Protein AF-A0A653K6C2-F1 (afdb_monomer_lite)

pLDDT: mean 82.71, std 14.86, range [44.09, 97.0]

InterPro domains:
  IPR004160 Translation elongation factor EFTu/EF1A, C-terminal [PF03143] (52-146)
  IPR009001 Translation elongation factor EF1A/initiation factor IF2gamma, C-terminal [SSF50465] (52-146)
  IPR027417 P-loop containing nucleoside triphosphate hydrolase [G3DSA:3.40.50.300] (2-61)
  IPR027417 P-loop containing nucleoside triphosphate hydrolase [SSF52540] (3-48)
  IPR050055 Elongation factor Tu GTPase [PTHR43721] (49-147)

Structure (mmCIF, N/CA/C/O backbone):
data_AF-A0A653K6C2-F1
#
_entry.id   AF-A0A653K6C2-F1
#
loop_
_atom_site.group_PDB
_atom_site.id
_atom_site.type_symbol
_atom_site.label_atom_id
_atom_site.label_alt_id
_atom_site.label_comp_id
_atom_site.label_asym_id
_atom_site.label_entity_id
_atom_site.label_seq_id
_atom_site.pdbx_PDB_ins_code
_atom_site.Cartn_x
_atom_site.Cartn_y
_atom_site.Cartn_z
_atom_site.occupancy
_atom_site.B_iso_or_equiv
_atom_site.auth_seq_id
_atom_site.auth_comp_id
_atom_site.auth_asym_id
_atom_site.auth_atom_id
_atom_site.pdbx_PDB_model_num
ATOM 1 N N . MET A 1 1 ? -6.230 45.419 -20.175 1.00 49.50 1 MET A N 1
ATOM 2 C CA . MET A 1 1 ? -6.221 44.121 -20.886 1.00 49.50 1 MET A CA 1
ATOM 3 C C . MET A 1 1 ? -6.385 43.020 -19.849 1.00 49.50 1 MET A C 1
ATOM 5 O O . MET A 1 1 ? -5.553 42.934 -18.954 1.00 49.50 1 MET A O 1
ATOM 9 N N . ALA A 1 2 ? -7.486 42.267 -19.881 1.00 62.97 2 ALA A N 1
ATOM 10 C CA . ALA A 1 2 ? -7.736 41.201 -18.910 1.00 62.97 2 ALA A CA 1
ATOM 11 C C . ALA A 1 2 ? -6.753 40.038 -19.141 1.00 62.97 2 ALA A C 1
ATOM 13 O O . ALA A 1 2 ? -6.547 39.631 -20.283 1.00 62.97 2 ALA A O 1
ATOM 14 N N . LYS A 1 3 ? -6.119 39.528 -18.075 1.00 60.25 3 LYS A N 1
ATOM 15 C CA . LYS A 1 3 ? -5.238 38.352 -18.161 1.00 60.25 3 LYS A CA 1
ATOM 16 C C . LYS A 1 3 ? -6.042 37.157 -18.679 1.00 60.25 3 LYS A C 1
ATOM 18 O O . LYS A 1 3 ? -7.136 36.897 -18.183 1.00 60.25 3 LYS A O 1
ATOM 23 N N . ALA A 1 4 ? -5.488 36.441 -19.656 1.00 70.50 4 ALA A N 1
ATOM 24 C CA . ALA A 1 4 ? -6.095 35.232 -20.196 1.00 70.50 4 ALA A CA 1
ATOM 25 C C . ALA A 1 4 ? -6.342 34.209 -19.074 1.00 70.50 4 ALA A C 1
ATOM 27 O O . ALA A 1 4 ? -5.473 33.965 -18.232 1.00 70.50 4 ALA A O 1
ATOM 28 N N . LYS A 1 5 ? -7.550 33.641 -19.053 1.00 70.00 5 LYS A N 1
ATOM 29 C CA . LYS A 1 5 ? -7.968 32.634 -18.077 1.00 70.00 5 LYS A CA 1
ATOM 30 C C . LYS A 1 5 ? -7.168 31.357 -18.338 1.00 70.00 5 LYS A C 1
ATOM 32 O O . LYS A 1 5 ? -7.187 30.827 -19.442 1.00 70.00 5 LYS A O 1
ATOM 37 N N . PHE A 1 6 ? -6.422 30.899 -17.339 1.00 75.69 6 PHE A N 1
ATOM 38 C CA . PHE A 1 6 ? -5.613 29.690 -17.452 1.00 75.69 6 PHE A CA 1
ATOM 39 C C . PHE A 1 6 ? -6.518 28.451 -17.469 1.00 75.69 6 PHE A C 1
ATOM 41 O O . PHE A 1 6 ? -7.211 28.178 -16.489 1.00 75.69 6 PHE A O 1
ATOM 48 N N . GLU A 1 7 ? -6.507 27.709 -18.575 1.00 70.50 7 GLU A N 1
ATOM 49 C CA . GLU A 1 7 ? -7.297 26.487 -18.751 1.00 70.50 7 GLU A CA 1
ATOM 50 C C . GLU A 1 7 ? -6.432 25.236 -18.531 1.00 70.50 7 GLU A C 1
ATOM 52 O O . GLU A 1 7 ? -5.436 25.008 -19.223 1.00 70.50 7 GLU A O 1
ATOM 57 N N . ARG A 1 8 ? -6.800 24.400 -17.550 1.00 65.44 8 ARG A N 1
ATOM 58 C CA . ARG A 1 8 ? -6.093 23.149 -17.209 1.00 65.44 8 ARG A CA 1
ATOM 59 C C . ARG A 1 8 ? -6.689 21.957 -17.962 1.00 65.44 8 ARG A C 1
ATOM 61 O O . ARG A 1 8 ? -7.186 21.024 -17.346 1.00 65.44 8 ARG A O 1
ATOM 68 N N . ASN A 1 9 ? -6.586 21.971 -19.289 1.00 70.88 9 ASN A N 1
ATOM 69 C CA . ASN A 1 9 ? -7.145 20.914 -20.149 1.00 70.88 9 ASN A CA 1
ATOM 70 C C . ASN A 1 9 ? -6.169 19.737 -20.366 1.00 70.88 9 ASN A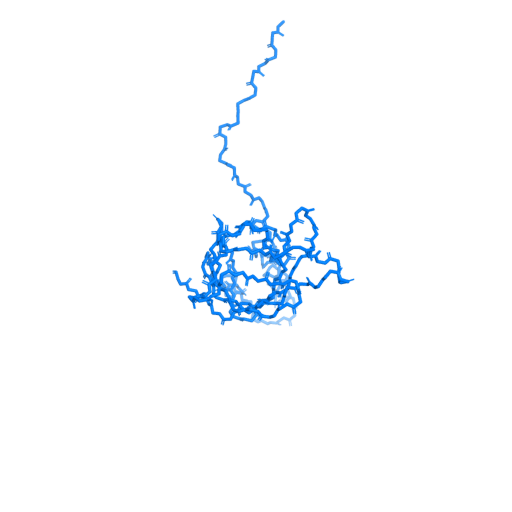 C 1
ATOM 72 O O . ASN A 1 9 ? -6.470 18.799 -21.097 1.00 70.88 9 ASN A O 1
ATOM 76 N N . LYS A 1 10 ? -4.969 19.791 -19.768 1.00 70.50 10 LYS A N 1
ATOM 77 C CA . LYS A 1 10 ? -3.968 18.725 -19.895 1.00 70.50 10 LYS A CA 1
ATOM 78 C C . LYS A 1 10 ? -4.340 17.535 -19.003 1.00 70.50 10 LYS A C 1
ATOM 80 O O . LYS A 1 10 ? -4.730 17.764 -17.856 1.00 70.50 10 LYS A O 1
ATOM 85 N N . PRO A 1 11 ? -4.157 16.287 -19.47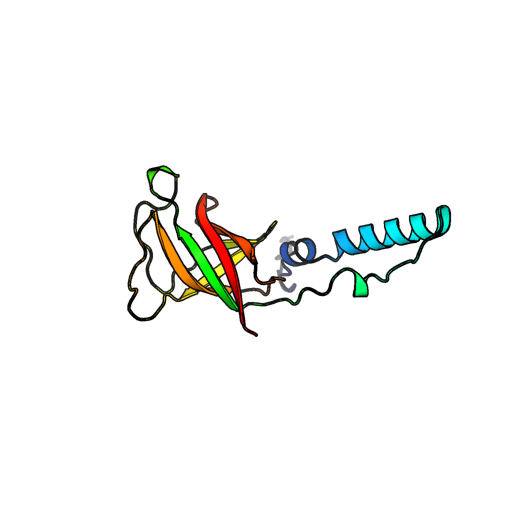3 1.00 63.06 11 PRO A N 1
ATOM 86 C CA . PRO A 1 11 ? -4.301 15.114 -18.623 1.00 63.06 11 PRO A CA 1
ATOM 87 C C . PRO A 1 11 ? -3.371 15.241 -17.411 1.00 63.06 11 PRO A C 1
ATOM 89 O O . PRO A 1 11 ? -2.189 15.569 -17.541 1.00 63.06 11 PRO A O 1
ATOM 92 N N . HIS A 1 12 ? -3.930 15.039 -16.220 1.00 57.59 12 HIS A N 1
ATOM 93 C CA . HIS A 1 12 ? -3.189 15.126 -14.971 1.00 57.59 12 HIS A CA 1
ATOM 94 C C . HIS A 1 12 ? -2.306 13.885 -14.822 1.00 57.59 12 HIS A C 1
ATOM 96 O O . HIS A 1 12 ? -2.750 12.850 -14.332 1.00 57.59 12 HIS A O 1
ATOM 102 N N . VAL A 1 13 ? -1.056 13.976 -15.274 1.00 48.62 13 VAL A N 1
ATOM 103 C CA . VAL A 1 13 ? -0.087 12.887 -15.132 1.00 48.62 13 VAL A CA 1
ATOM 104 C C . VAL A 1 13 ? 0.654 13.057 -13.809 1.00 48.62 13 VAL A C 1
ATOM 106 O O . VAL A 1 13 ? 1.404 14.014 -13.618 1.00 48.62 13 VAL A O 1
ATOM 109 N N . ASN A 1 14 ? 0.439 12.121 -12.886 1.00 49.59 14 ASN A N 1
ATOM 110 C CA . ASN A 1 14 ? 1.185 12.054 -11.635 1.00 49.59 14 ASN A CA 1
ATOM 111 C C . ASN A 1 14 ? 2.623 11.598 -11.924 1.00 49.59 14 ASN A C 1
ATOM 113 O O . ASN A 1 14 ? 2.880 10.423 -12.175 1.00 49.59 14 ASN A O 1
ATOM 117 N N . VAL A 1 15 ? 3.577 12.530 -11.858 1.00 47.62 15 VAL A N 1
ATOM 118 C CA . VAL A 1 15 ? 5.016 12.270 -12.079 1.00 47.62 15 VAL A CA 1
ATOM 119 C C . VAL A 1 15 ? 5.597 11.288 -11.041 1.00 47.62 15 VAL A C 1
ATOM 121 O O . VAL A 1 15 ? 6.617 10.650 -11.292 1.00 47.62 15 VAL A O 1
ATOM 124 N N . GLY A 1 16 ? 4.918 11.096 -9.903 1.00 44.47 16 GLY A N 1
ATOM 125 C CA . GLY A 1 16 ? 5.304 10.129 -8.869 1.00 44.47 16 GLY A CA 1
ATOM 126 C C . GLY A 1 16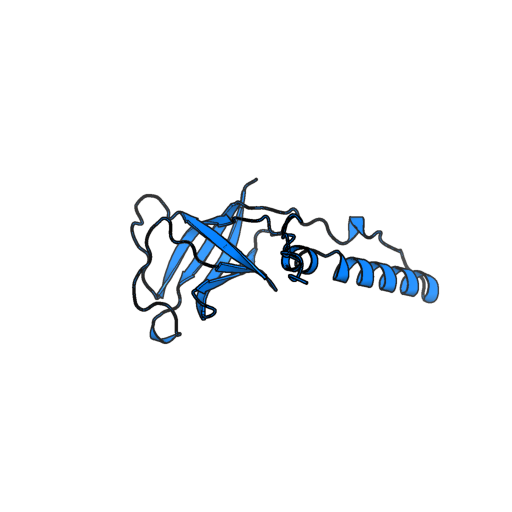 ? 5.328 8.676 -9.357 1.00 44.47 16 GLY A C 1
ATOM 127 O O . GLY A 1 16 ? 6.242 7.935 -9.008 1.00 44.47 16 GLY A O 1
ATOM 128 N N . THR A 1 17 ? 4.403 8.280 -10.235 1.00 45.72 17 THR A N 1
ATOM 129 C CA . THR A 1 17 ? 4.330 6.897 -10.739 1.00 45.72 17 THR A CA 1
ATOM 130 C C . THR A 1 17 ? 5.488 6.574 -11.692 1.00 45.72 17 THR A C 1
ATOM 132 O O . THR A 1 17 ? 6.040 5.479 -11.631 1.00 45.72 17 THR A O 1
ATOM 135 N N . ILE A 1 18 ? 5.930 7.554 -12.494 1.00 46.81 18 ILE A N 1
ATOM 136 C CA . ILE A 1 18 ? 7.075 7.425 -13.421 1.00 46.81 18 ILE A CA 1
ATOM 137 C C . ILE A 1 18 ? 8.401 7.276 -12.651 1.00 46.81 18 ILE A C 1
ATOM 139 O O . ILE A 1 18 ? 9.329 6.617 -13.112 1.00 46.81 18 ILE A O 1
ATOM 143 N N . GLY A 1 19 ? 8.502 7.882 -11.464 1.00 44.09 19 GLY A N 1
ATOM 144 C CA . GLY A 1 19 ? 9.674 7.756 -10.596 1.00 44.09 19 GLY A CA 1
ATOM 145 C C . GLY A 1 19 ? 9.678 6.492 -9.731 1.00 44.09 19 GLY A C 1
ATOM 146 O O . GLY A 1 19 ? 10.756 6.035 -9.337 1.00 44.09 19 GLY A O 1
ATOM 147 N N . HIS A 1 20 ? 8.502 5.938 -9.423 1.00 48.53 20 HIS A N 1
ATOM 148 C CA . HIS A 1 20 ? 8.366 4.718 -8.627 1.00 48.53 20 HIS A CA 1
ATOM 149 C C . HIS A 1 20 ? 8.725 3.460 -9.428 1.00 48.53 20 HIS A C 1
ATOM 151 O O . HIS A 1 20 ? 9.359 2.560 -8.881 1.00 48.53 20 HIS A O 1
ATOM 157 N N . VAL A 1 21 ? 8.355 3.439 -10.714 1.00 53.22 21 VAL A N 1
ATOM 158 C CA . VAL A 1 21 ? 8.610 2.352 -11.668 1.00 53.22 21 VAL A CA 1
ATOM 159 C C . VAL A 1 21 ? 9.616 2.842 -12.712 1.00 53.22 21 VAL A C 1
ATOM 161 O O . VAL A 1 21 ? 9.265 3.360 -13.766 1.00 53.22 21 VAL A O 1
ATOM 164 N N . ASP A 1 22 ? 10.889 2.758 -12.343 1.00 53.25 22 ASP A N 1
ATOM 165 C CA . ASP A 1 22 ? 11.986 2.341 -13.221 1.00 53.25 22 ASP A CA 1
ATOM 166 C C . ASP A 1 22 ? 12.385 3.073 -14.503 1.00 53.25 22 ASP A C 1
ATOM 168 O O . ASP A 1 22 ? 13.529 2.897 -14.923 1.00 53.25 22 ASP A O 1
ATOM 172 N N . HIS A 1 23 ? 11.624 4.000 -15.077 1.00 53.22 23 HIS A N 1
ATOM 173 C CA . HIS A 1 23 ? 12.099 4.629 -16.316 1.00 53.22 23 HIS A CA 1
ATOM 174 C C . HIS A 1 23 ? 13.362 5.480 -16.115 1.00 53.22 23 HIS A C 1
ATOM 176 O O . HIS A 1 23 ? 14.226 5.514 -16.984 1.00 53.22 23 HIS A O 1
ATOM 182 N N . GLY A 1 24 ? 13.528 6.141 -14.967 1.00 54.41 24 GLY A N 1
ATOM 183 C CA . GLY A 1 24 ? 14.735 6.933 -14.689 1.00 54.41 24 GLY A CA 1
ATOM 184 C C . GLY A 1 24 ? 15.908 6.106 -14.155 1.00 54.41 24 GLY A C 1
ATOM 185 O O . GLY A 1 24 ? 17.041 6.246 -14.615 1.00 54.41 24 GLY A O 1
ATOM 186 N N . LYS A 1 25 ? 15.633 5.236 -13.175 1.00 66.25 25 LYS A N 1
ATOM 187 C CA . LYS A 1 25 ? 16.660 4.454 -12.471 1.00 66.25 25 LYS A CA 1
ATOM 188 C C . LYS A 1 25 ? 17.199 3.327 -13.344 1.00 66.25 25 LYS A C 1
ATOM 190 O O . LYS A 1 25 ? 18.412 3.187 -13.461 1.00 66.25 25 LYS A O 1
ATOM 195 N N . THR A 1 26 ? 16.325 2.590 -14.020 1.00 67.75 26 THR A N 1
ATOM 196 C CA . THR A 1 26 ? 16.724 1.426 -14.819 1.00 67.75 26 THR A CA 1
ATOM 197 C C . THR A 1 26 ? 17.340 1.834 -16.145 1.00 67.75 26 THR A C 1
ATOM 199 O O . THR A 1 26 ? 18.292 1.197 -16.583 1.00 67.75 26 THR A O 1
ATOM 202 N N . THR A 1 27 ? 16.945 2.976 -16.717 1.00 70.44 27 THR A N 1
ATOM 203 C CA . THR A 1 27 ? 17.644 3.550 -17.881 1.00 70.44 27 THR A CA 1
ATOM 204 C C . THR A 1 27 ? 19.061 3.994 -17.524 1.00 70.44 27 THR A C 1
ATOM 206 O O . THR A 1 27 ? 19.994 3.717 -18.277 1.00 70.44 27 THR A O 1
ATOM 209 N N . LEU A 1 28 ? 19.256 4.634 -16.363 1.00 72.06 28 LEU A N 1
ATOM 210 C CA . LEU A 1 28 ? 20.595 5.017 -15.908 1.00 72.06 28 LEU A CA 1
ATOM 211 C C . LEU A 1 28 ? 21.457 3.782 -15.604 1.00 72.06 28 LEU A C 1
ATOM 213 O O . LEU A 1 28 ? 22.609 3.727 -16.030 1.00 72.06 28 LEU A O 1
ATOM 217 N N . THR A 1 29 ? 20.895 2.770 -14.938 1.00 71.12 29 THR A N 1
ATOM 218 C CA . THR A 1 29 ? 21.581 1.497 -14.672 1.00 71.12 29 THR A CA 1
ATOM 219 C C . THR A 1 29 ? 21.948 0.770 -15.964 1.00 71.12 29 THR A C 1
ATOM 221 O O . THR A 1 29 ? 23.086 0.328 -16.103 1.00 71.12 29 THR A O 1
ATOM 224 N N . ALA A 1 30 ? 21.037 0.694 -16.939 1.00 74.50 30 ALA A N 1
ATOM 225 C CA . ALA A 1 30 ? 21.290 0.083 -18.243 1.00 74.50 30 ALA A CA 1
ATOM 226 C C . ALA A 1 30 ? 22.395 0.826 -19.013 1.00 74.50 30 ALA A C 1
ATOM 228 O O . ALA A 1 30 ? 23.290 0.198 -19.584 1.00 74.50 30 ALA A O 1
ATOM 229 N N . ALA A 1 31 ? 22.385 2.164 -18.984 1.00 79.62 31 ALA A N 1
ATOM 230 C CA . ALA A 1 31 ? 23.424 2.981 -19.603 1.00 79.62 31 ALA A CA 1
ATOM 231 C C . ALA A 1 31 ? 24.798 2.747 -18.951 1.00 79.62 31 ALA A C 1
ATOM 233 O O . ALA A 1 31 ? 25.778 2.513 -19.660 1.00 79.62 31 ALA A O 1
ATOM 234 N N . ILE A 1 32 ? 24.869 2.737 -17.615 1.00 81.31 32 ILE A N 1
ATOM 235 C CA . ILE A 1 32 ? 26.107 2.454 -16.872 1.00 81.31 32 ILE A CA 1
ATOM 236 C C . ILE A 1 32 ? 26.602 1.033 -17.175 1.00 81.31 32 ILE A C 1
ATOM 238 O O . ILE A 1 32 ? 27.761 0.866 -17.551 1.00 81.31 32 ILE A O 1
ATOM 242 N N . ALA A 1 33 ? 25.732 0.021 -17.096 1.00 77.06 33 ALA A N 1
ATOM 243 C CA . ALA A 1 33 ? 26.078 -1.371 -17.385 1.00 77.06 33 ALA A CA 1
ATOM 244 C C . ALA A 1 33 ? 26.605 -1.549 -18.818 1.00 77.06 33 ALA A C 1
ATOM 246 O O . ALA A 1 33 ? 27.600 -2.240 -19.028 1.00 77.06 33 ALA A O 1
ATOM 247 N N . THR A 1 34 ? 26.005 -0.860 -19.794 1.00 81.25 34 THR A N 1
ATOM 248 C CA . THR A 1 34 ? 26.457 -0.878 -21.194 1.00 81.25 34 THR A CA 1
ATOM 249 C C . THR A 1 34 ? 27.862 -0.289 -21.351 1.00 81.25 34 THR A C 1
ATOM 251 O O . THR A 1 34 ? 28.690 -0.848 -22.072 1.00 81.25 34 THR A O 1
ATOM 254 N N . ILE A 1 35 ? 28.164 0.832 -20.688 1.00 83.56 35 ILE A N 1
ATOM 255 C CA . ILE A 1 35 ? 29.496 1.460 -20.745 1.00 83.56 35 ILE A CA 1
ATOM 256 C C . ILE A 1 35 ? 30.547 0.616 -20.015 1.00 83.56 35 ILE A C 1
ATOM 258 O O . ILE A 1 35 ? 31.657 0.447 -20.527 1.00 83.56 35 ILE A O 1
ATOM 262 N N . CYS A 1 36 ? 30.205 0.038 -18.863 1.00 81.25 36 CYS A N 1
ATOM 263 C CA . CYS A 1 36 ? 31.096 -0.858 -18.130 1.00 81.25 36 CYS A CA 1
ATOM 264 C C . CYS A 1 36 ? 31.404 -2.130 -18.930 1.00 81.25 36 CYS A C 1
ATOM 266 O O . CYS A 1 36 ? 32.572 -2.495 -19.035 1.00 81.25 36 CYS A O 1
ATOM 268 N N . ALA A 1 37 ? 30.401 -2.749 -19.563 1.00 83.81 37 ALA A N 1
ATOM 269 C CA . ALA A 1 37 ? 30.590 -3.918 -20.424 1.00 83.81 37 ALA A CA 1
ATOM 270 C C . ALA A 1 37 ? 31.504 -3.612 -21.624 1.00 83.81 37 ALA A C 1
ATOM 272 O O . ALA A 1 37 ? 32.385 -4.406 -21.947 1.00 83.81 37 ALA A O 1
ATOM 273 N N . LYS A 1 38 ? 31.355 -2.432 -22.245 1.00 81.62 38 LYS A N 1
ATOM 274 C CA . LYS A 1 38 ? 32.237 -1.978 -23.336 1.00 81.62 38 LYS A CA 1
ATOM 275 C C . LYS A 1 38 ? 33.677 -1.722 -22.884 1.00 81.62 38 LYS A C 1
ATOM 277 O O . LYS A 1 38 ? 34.596 -1.986 -23.649 1.00 81.62 38 LYS A O 1
ATOM 282 N N . THR A 1 39 ? 33.870 -1.185 -21.679 1.00 86.94 39 THR A N 1
ATOM 283 C CA . THR A 1 39 ? 35.193 -0.775 -21.171 1.00 86.94 39 THR A CA 1
ATOM 284 C C . THR A 1 39 ? 35.981 -1.939 -20.565 1.00 86.94 39 THR A C 1
ATOM 286 O O . THR A 1 39 ? 37.186 -2.034 -20.777 1.00 86.94 39 THR A O 1
ATOM 289 N N . TYR A 1 40 ? 35.318 -2.819 -19.811 1.00 85.19 40 TYR A N 1
ATOM 290 C CA . TYR A 1 40 ? 35.973 -3.845 -18.988 1.00 85.19 40 TYR A CA 1
ATOM 291 C C . TYR A 1 40 ? 35.665 -5.286 -19.423 1.00 85.19 40 TYR A C 1
ATOM 293 O O . TYR A 1 40 ? 36.230 -6.219 -18.857 1.00 85.19 40 TYR A O 1
ATOM 301 N N . GLY A 1 41 ? 34.810 -5.474 -20.434 1.00 73.88 41 GLY A N 1
ATOM 302 C CA . GLY A 1 41 ? 34.312 -6.783 -20.855 1.00 73.88 41 GLY A CA 1
ATOM 303 C C . GLY A 1 41 ? 33.162 -7.279 -19.968 1.00 73.88 41 GLY A C 1
ATOM 304 O O . GLY A 1 41 ? 33.212 -7.190 -18.744 1.00 73.88 41 GLY A O 1
ATOM 305 N N . GLY A 1 42 ? 32.097 -7.784 -20.593 1.00 76.12 42 GLY A N 1
ATOM 306 C CA . GLY A 1 42 ? 30.897 -8.306 -19.930 1.00 76.12 42 GLY A CA 1
ATOM 307 C C . GLY A 1 42 ? 29.704 -8.379 -20.888 1.00 76.12 42 GLY A C 1
ATOM 308 O O . GLY A 1 42 ? 29.774 -7.871 -22.007 1.00 76.12 42 GLY A O 1
ATOM 309 N N . GLU A 1 43 ? 28.602 -8.996 -20.462 1.00 72.50 43 GLU A N 1
ATOM 310 C CA . GLU A 1 43 ? 27.353 -9.016 -21.235 1.00 72.50 43 GLU A CA 1
ATOM 311 C C . GLU A 1 43 ? 26.491 -7.788 -20.919 1.00 72.50 43 GLU A C 1
ATOM 313 O O . GLU A 1 43 ? 26.121 -7.545 -19.768 1.00 72.50 43 GLU A O 1
ATOM 318 N N . ALA A 1 44 ? 26.143 -7.020 -21.952 1.00 68.38 44 ALA A N 1
ATOM 319 C CA . ALA A 1 44 ? 25.171 -5.940 -21.836 1.00 68.38 44 ALA A CA 1
ATOM 320 C C . ALA A 1 44 ? 23.752 -6.528 -21.822 1.00 68.38 44 ALA A C 1
ATOM 322 O O . ALA A 1 44 ? 23.352 -7.206 -22.768 1.00 68.38 44 ALA A O 1
ATOM 323 N N . LYS A 1 45 ? 22.992 -6.258 -20.757 1.00 67.19 45 LYS A N 1
ATOM 324 C CA . LYS A 1 45 ? 21.567 -6.600 -20.671 1.00 67.19 45 LYS A CA 1
ATOM 325 C C . LYS A 1 45 ? 20.719 -5.414 -21.107 1.00 67.19 45 LYS A C 1
ATOM 327 O O . LYS A 1 45 ? 21.013 -4.276 -20.737 1.00 67.19 45 LYS A O 1
ATOM 332 N N . ASP A 1 46 ? 19.683 -5.690 -21.889 1.00 66.06 46 ASP A N 1
ATOM 333 C CA . ASP A 1 46 ? 18.756 -4.663 -22.364 1.00 66.06 46 ASP A CA 1
ATOM 334 C C . ASP A 1 46 ? 17.868 -4.143 -21.220 1.00 66.06 46 ASP A C 1
ATOM 336 O O . ASP A 1 46 ? 17.577 -4.875 -20.273 1.00 66.06 46 ASP A O 1
ATOM 340 N N . TYR A 1 47 ? 17.404 -2.891 -21.318 1.00 61.69 47 TYR A N 1
ATOM 341 C CA . TYR A 1 47 ? 16.500 -2.269 -20.339 1.00 61.69 47 TYR A CA 1
ATOM 342 C C . TYR A 1 47 ? 15.288 -3.158 -20.023 1.00 61.69 47 TYR A C 1
ATOM 344 O O . TYR A 1 47 ? 14.928 -3.333 -18.860 1.00 61.69 47 TYR A O 1
ATOM 352 N N . SER A 1 48 ? 14.704 -3.774 -21.053 1.00 62.16 48 SER A N 1
ATOM 353 C CA . SER A 1 48 ? 13.533 -4.653 -20.933 1.00 62.16 48 SER A CA 1
ATOM 354 C C . SER A 1 48 ? 13.780 -5.924 -20.113 1.00 62.16 48 SER A C 1
ATOM 356 O O . SER A 1 48 ? 12.831 -6.576 -19.686 1.00 62.16 48 SER A O 1
ATOM 358 N N . GLN A 1 49 ? 15.044 -6.285 -19.885 1.00 65.06 49 GLN A N 1
ATOM 359 C CA . GLN A 1 49 ? 15.444 -7.469 -19.125 1.00 65.06 49 GLN A CA 1
ATOM 360 C C . GLN A 1 49 ? 15.814 -7.152 -17.672 1.00 65.06 49 GLN A C 1
ATOM 362 O O . GLN A 1 49 ? 16.046 -8.077 -16.893 1.00 65.06 49 GLN A O 1
ATOM 367 N N . ILE A 1 50 ? 15.920 -5.868 -17.313 1.00 63.12 50 ILE A N 1
ATOM 368 C CA . ILE A 1 50 ? 16.338 -5.427 -15.976 1.00 63.12 50 ILE A CA 1
ATOM 369 C C . ILE A 1 50 ? 15.117 -5.165 -15.083 1.00 63.12 50 ILE A C 1
ATOM 371 O O . ILE A 1 50 ? 15.211 -5.385 -13.878 1.00 63.12 50 ILE A O 1
ATOM 375 N N . ASP A 1 51 ? 13.971 -4.795 -15.668 1.00 63.50 51 ASP A N 1
ATOM 376 C CA . ASP A 1 51 ? 12.722 -4.576 -14.936 1.00 63.50 51 ASP A CA 1
ATOM 377 C C . ASP A 1 51 ? 11.537 -5.306 -15.578 1.00 63.50 51 ASP A C 1
ATOM 379 O O . ASP A 1 51 ? 11.187 -5.068 -16.734 1.00 63.50 51 ASP A O 1
ATOM 383 N N . SER A 1 52 ? 10.928 -6.222 -14.823 1.00 68.44 52 SER A N 1
ATOM 384 C CA . SER A 1 52 ? 9.779 -7.027 -15.268 1.00 68.44 52 SER A CA 1
ATOM 385 C C . SER A 1 52 ? 8.606 -7.004 -14.285 1.00 68.44 52 SER A C 1
ATOM 387 O O . SER A 1 52 ? 7.666 -7.793 -14.429 1.00 68.44 52 SER A O 1
ATOM 389 N N . ILE A 1 53 ? 8.626 -6.096 -13.302 1.00 77.25 53 ILE A N 1
ATOM 390 C CA . ILE A 1 53 ? 7.567 -6.025 -12.292 1.00 77.25 53 ILE A CA 1
ATOM 391 C C . ILE A 1 53 ? 6.296 -5.465 -12.929 1.00 77.25 53 ILE A C 1
ATOM 393 O O . ILE A 1 53 ? 6.282 -4.382 -13.522 1.00 77.25 53 ILE A O 1
ATOM 397 N N . LYS A 1 54 ? 5.192 -6.205 -12.797 1.00 83.44 54 LYS A N 1
ATOM 398 C CA . LYS A 1 54 ? 3.906 -5.793 -13.359 1.00 83.44 54 LYS A CA 1
ATOM 399 C C . LYS A 1 54 ? 3.197 -4.791 -12.441 1.00 83.44 54 LYS A C 1
ATOM 401 O O . LYS A 1 54 ? 3.231 -4.927 -11.218 1.00 83.44 54 LYS A O 1
ATOM 406 N N . PRO A 1 55 ? 2.535 -3.773 -13.013 1.00 88.38 55 PRO A N 1
ATOM 407 C CA . PRO A 1 55 ? 1.679 -2.880 -12.252 1.00 88.38 55 PRO A CA 1
ATOM 408 C C . PRO A 1 55 ? 0.363 -3.564 -11.854 1.00 88.38 55 PRO A C 1
ATOM 410 O O . PRO A 1 55 ? -0.322 -4.131 -12.703 1.00 88.38 55 PRO A O 1
ATOM 413 N N . HIS A 1 56 ? -0.022 -3.432 -10.584 1.00 91.00 56 HIS A N 1
ATOM 414 C CA . HIS A 1 56 ? -1.266 -3.954 -10.016 1.00 91.00 56 HIS A CA 1
ATOM 415 C C . HIS A 1 56 ? -2.030 -2.863 -9.258 1.00 91.00 56 HIS A C 1
ATOM 417 O O . HIS A 1 56 ? -1.447 -1.903 -8.752 1.00 91.00 56 HIS A O 1
ATOM 423 N N . THR A 1 57 ? -3.351 -3.001 -9.172 1.00 94.62 57 THR A N 1
ATOM 424 C CA . THR A 1 57 ? -4.212 -2.139 -8.341 1.00 94.62 57 THR A CA 1
ATOM 425 C C . THR A 1 57 ? -4.809 -2.880 -7.154 1.00 94.62 57 THR A C 1
ATOM 427 O O . THR A 1 57 ? -5.211 -2.229 -6.194 1.00 94.62 57 THR A O 1
ATOM 430 N N . LYS A 1 58 ? -4.864 -4.215 -7.195 1.00 96.25 58 LYS A N 1
ATOM 431 C CA . LYS A 1 58 ? -5.504 -5.051 -6.179 1.00 96.25 58 LYS A CA 1
ATOM 432 C C . LYS A 1 58 ? -4.509 -6.019 -5.568 1.00 96.25 58 LYS A C 1
ATOM 434 O O . LYS A 1 58 ? -3.772 -6.697 -6.283 1.00 96.25 58 LYS A O 1
ATOM 439 N N . PHE A 1 59 ? -4.503 -6.091 -4.247 1.00 96.19 59 PHE A N 1
ATOM 440 C CA . PHE A 1 59 ? -3.653 -7.017 -3.513 1.00 96.19 59 PHE A CA 1
ATOM 441 C C . PHE A 1 59 ? -4.232 -7.312 -2.129 1.00 96.19 59 PHE A C 1
ATOM 443 O O . PHE A 1 59 ? -4.948 -6.489 -1.559 1.00 96.19 59 PHE A O 1
ATOM 450 N N . ASP A 1 60 ? -3.886 -8.476 -1.596 1.00 96.38 60 ASP A N 1
ATOM 451 C CA . ASP A 1 60 ? -4.107 -8.854 -0.207 1.00 96.38 60 ASP A CA 1
ATOM 452 C C . ASP A 1 60 ? -2.826 -8.590 0.587 1.00 96.38 60 ASP A C 1
ATOM 454 O O . ASP A 1 60 ? -1.710 -8.816 0.096 1.00 96.38 60 ASP A O 1
ATOM 458 N N . ALA A 1 61 ? -2.973 -8.090 1.808 1.00 96.62 61 ALA A N 1
ATOM 459 C CA . ALA A 1 61 ? -1.857 -7.721 2.663 1.00 96.62 61 ALA A CA 1
ATOM 460 C C . ALA A 1 61 ? -2.106 -8.053 4.129 1.00 96.62 61 ALA A C 1
ATOM 462 O O . ALA A 1 61 ? -3.227 -7.959 4.629 1.00 96.62 61 ALA A O 1
ATOM 463 N N . GLU A 1 62 ? -1.008 -8.346 4.814 1.00 96.56 62 GLU A N 1
ATOM 464 C CA . GLU A 1 62 ? -0.935 -8.375 6.269 1.00 96.56 62 GLU A CA 1
ATOM 465 C C . GLU A 1 62 ? -0.462 -7.005 6.752 1.00 96.56 62 GLU A C 1
ATOM 467 O O . GLU A 1 62 ? 0.523 -6.454 6.244 1.00 96.56 62 GLU A O 1
ATOM 472 N N . VAL A 1 63 ? -1.184 -6.430 7.708 1.00 96.69 63 VAL A N 1
ATOM 473 C CA . VAL A 1 63 ? -0.967 -5.065 8.181 1.00 96.69 63 VAL A CA 1
ATOM 474 C C . VAL A 1 63 ? -0.960 -5.035 9.699 1.00 96.69 63 VAL A C 1
ATOM 476 O O . VAL A 1 63 ? -1.921 -5.448 10.341 1.00 96.69 63 VAL A O 1
ATOM 479 N N . TYR A 1 64 ? 0.092 -4.446 10.252 1.00 97.00 64 TYR A N 1
ATOM 480 C CA . TYR A 1 64 ? 0.135 -3.987 11.629 1.00 97.00 64 TYR A CA 1
ATOM 481 C C . TYR A 1 64 ? -0.359 -2.541 11.706 1.00 97.00 64 TYR A C 1
ATOM 483 O O . TYR A 1 64 ? 0.175 -1.648 11.034 1.00 97.00 64 TYR A O 1
ATOM 491 N N . VAL A 1 65 ? -1.376 -2.294 12.523 1.00 96.31 65 VAL A N 1
ATOM 492 C CA . VAL A 1 65 ? -1.894 -0.950 12.788 1.00 96.31 65 VAL A CA 1
ATOM 493 C C . VAL A 1 65 ? -1.164 -0.389 13.996 1.00 96.31 65 VAL A C 1
ATOM 495 O O . VAL A 1 65 ? -1.215 -0.970 15.073 1.00 96.31 65 VAL A O 1
ATOM 498 N N . LEU A 1 66 ? -0.510 0.762 13.832 1.00 95.12 66 LEU A N 1
ATOM 499 C CA . LEU A 1 66 ? 0.270 1.370 14.908 1.00 95.12 66 LEU A CA 1
ATOM 500 C C . LEU A 1 66 ? -0.627 1.729 16.091 1.00 95.12 66 LEU A C 1
ATOM 502 O O . LEU A 1 66 ? -1.722 2.281 15.910 1.00 95.12 66 LEU A O 1
ATOM 506 N N . SER A 1 67 ? -0.134 1.460 17.297 1.00 94.81 67 SER A N 1
ATOM 507 C CA . SER A 1 67 ? -0.819 1.824 18.530 1.00 94.81 67 SER A CA 1
ATOM 508 C C . SER A 1 67 ? -0.837 3.344 18.730 1.00 94.81 67 SER A C 1
ATOM 510 O O . SER A 1 67 ? -0.157 4.119 18.044 1.00 94.81 67 SER A O 1
ATOM 512 N N . LYS A 1 68 ? -1.612 3.798 19.716 1.00 92.50 68 LYS A N 1
ATOM 513 C CA . LYS A 1 68 ? -1.637 5.209 20.113 1.00 92.50 68 LYS A CA 1
ATOM 514 C C . LYS A 1 68 ? -0.260 5.688 20.585 1.00 92.50 68 LYS A C 1
ATOM 516 O O . LYS A 1 68 ? 0.132 6.815 20.286 1.00 92.50 68 LYS A O 1
ATOM 521 N N . GLU A 1 69 ? 0.452 4.854 21.335 1.00 92.25 69 GLU A N 1
ATOM 522 C CA . GLU A 1 69 ? 1.773 5.148 21.900 1.00 92.25 69 GLU A CA 1
ATOM 523 C C . GLU A 1 69 ? 2.841 5.270 20.807 1.00 92.25 69 GLU A C 1
ATOM 525 O O . GLU A 1 69 ? 3.756 6.081 20.924 1.00 92.25 69 GLU A O 1
ATOM 530 N N . GLU A 1 70 ? 2.678 4.530 19.710 1.00 92.19 70 GLU A N 1
ATOM 531 C CA . GLU A 1 70 ? 3.553 4.574 18.533 1.00 92.19 70 GLU A CA 1
ATOM 532 C C . GLU A 1 70 ? 3.250 5.759 17.595 1.00 92.19 70 GLU A C 1
ATOM 534 O O . GLU A 1 70 ? 3.879 5.912 16.547 1.00 92.19 70 GLU A O 1
ATOM 539 N N . GLY A 1 71 ? 2.292 6.621 17.958 1.00 89.94 71 GLY A N 1
ATOM 540 C CA . GLY A 1 71 ? 1.884 7.776 17.155 1.00 89.94 71 GLY A CA 1
ATOM 541 C C . GLY A 1 71 ? 0.888 7.448 16.039 1.00 89.94 71 GLY A C 1
ATOM 542 O O . GLY A 1 71 ? 0.702 8.267 15.134 1.00 89.94 71 GLY A O 1
ATOM 543 N N . GLY A 1 72 ? 0.254 6.274 16.107 1.00 92.00 72 GLY A N 1
ATOM 544 C CA . GLY A 1 72 ? -0.803 5.833 15.206 1.00 92.00 72 GLY A CA 1
ATOM 545 C C . GLY A 1 72 ? -2.159 6.483 15.489 1.00 92.00 72 GLY A C 1
ATOM 546 O O . GLY A 1 72 ? -2.271 7.627 15.941 1.00 92.00 72 GLY A O 1
ATOM 547 N N . ARG A 1 73 ? -3.237 5.756 15.182 1.00 90.88 73 ARG A N 1
ATOM 548 C CA . ARG A 1 73 ? -4.604 6.257 15.384 1.00 90.88 73 ARG A CA 1
ATOM 549 C C . ARG A 1 73 ? -5.013 6.166 16.855 1.00 90.88 73 ARG A C 1
ATOM 551 O O . ARG A 1 73 ? -4.612 5.267 17.580 1.00 90.88 73 ARG A O 1
ATOM 558 N N . HIS A 1 74 ? -5.885 7.082 17.277 1.00 91.44 74 HIS A N 1
ATOM 559 C CA . HIS A 1 74 ? -6.567 6.990 18.574 1.00 91.44 74 HIS A CA 1
ATOM 560 C C . HIS A 1 74 ? -7.856 6.169 18.509 1.00 91.44 74 HIS A C 1
ATOM 562 O O . HIS A 1 74 ? -8.296 5.635 19.521 1.00 91.44 74 HIS A O 1
ATOM 568 N N . THR A 1 75 ? -8.485 6.128 17.335 1.00 92.94 75 THR A N 1
ATOM 569 C CA . THR A 1 75 ? -9.783 5.498 17.109 1.00 92.94 75 THR A CA 1
ATOM 570 C C . THR A 1 75 ? -9.667 4.399 16.058 1.00 92.94 75 THR A C 1
ATOM 572 O O . THR A 1 75 ? -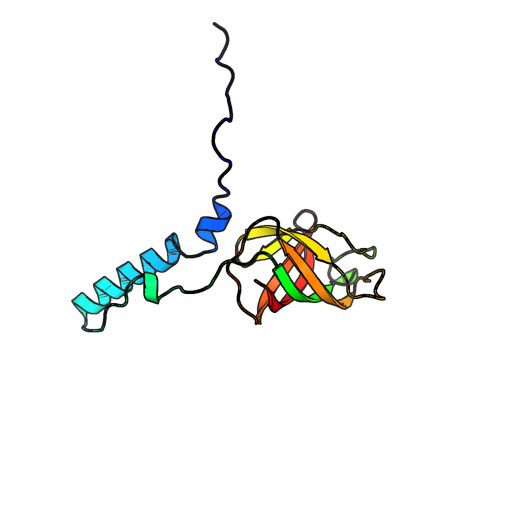8.837 4.515 15.142 1.00 92.94 75 THR A O 1
ATOM 575 N N . PRO A 1 76 ? -10.508 3.354 16.154 1.00 94.06 76 PRO A N 1
ATOM 576 C CA . PRO A 1 76 ? -10.549 2.310 15.144 1.00 94.06 76 PRO A CA 1
ATOM 577 C C . PRO A 1 76 ? -10.917 2.864 13.768 1.00 94.06 76 PRO A C 1
ATOM 579 O O . PRO A 1 76 ? -11.447 3.975 13.631 1.00 94.06 76 PRO A O 1
ATOM 582 N N . PHE A 1 77 ? -10.638 2.073 12.739 1.00 93.19 77 PHE A N 1
ATOM 583 C CA . PHE A 1 77 ? -11.178 2.296 11.403 1.00 93.19 77 PHE A CA 1
ATOM 584 C C . PHE A 1 77 ? -12.072 1.130 10.984 1.00 93.19 77 PHE A C 1
ATOM 586 O O . PHE A 1 77 ? -11.970 0.020 11.502 1.00 93.19 77 PHE A O 1
ATOM 593 N N . LEU A 1 78 ? -12.976 1.432 10.058 1.00 92.44 78 LEU A N 1
ATOM 594 C CA . LEU A 1 78 ? -14.015 0.533 9.569 1.00 92.44 78 LEU A CA 1
ATOM 595 C C . LEU A 1 78 ? -13.728 0.136 8.120 1.00 92.44 78 LEU A C 1
ATOM 597 O O . LEU A 1 78 ? -12.868 0.716 7.447 1.00 92.44 78 LEU A O 1
ATOM 601 N N . ASN A 1 79 ? -14.504 -0.819 7.623 1.00 90.81 79 ASN A N 1
ATOM 602 C CA . ASN A 1 79 ? -14.502 -1.179 6.212 1.00 90.81 79 ASN A CA 1
ATOM 603 C C . ASN A 1 79 ? -14.802 0.042 5.311 1.00 90.81 79 ASN A C 1
ATOM 605 O O . ASN A 1 79 ? -15.601 0.912 5.665 1.00 90.81 79 ASN A O 1
ATOM 609 N N . GLY A 1 80 ? -14.149 0.132 4.150 1.00 87.06 80 GLY A N 1
ATOM 610 C CA . GLY A 1 80 ? -14.263 1.285 3.246 1.00 87.06 80 GLY A CA 1
ATOM 611 C C . GLY A 1 80 ? -13.394 2.490 3.624 1.00 87.06 80 GLY A C 1
ATOM 612 O O . GLY A 1 80 ? -13.483 3.533 2.972 1.00 87.06 80 GLY A O 1
ATOM 613 N N . TYR A 1 81 ? -12.533 2.360 4.635 1.00 91.75 81 TYR A N 1
ATOM 614 C CA . TYR A 1 81 ? -11.499 3.341 4.958 1.00 91.75 81 TYR A CA 1
ATOM 615 C C . TYR A 1 81 ? -10.559 3.579 3.759 1.00 91.75 81 TYR A C 1
ATOM 617 O O . TYR A 1 81 ? -10.151 2.635 3.077 1.00 91.75 81 TYR A O 1
ATOM 625 N N . ARG A 1 82 ? -10.239 4.856 3.482 1.00 94.75 82 ARG A N 1
ATOM 626 C CA . ARG A 1 82 ? -9.466 5.288 2.300 1.00 94.75 82 ARG A CA 1
ATOM 627 C C . ARG A 1 82 ? -8.181 6.060 2.639 1.00 94.75 82 ARG A C 1
ATOM 629 O O . ARG A 1 82 ? -8.123 7.269 2.398 1.00 94.75 82 ARG A O 1
ATOM 636 N N . PRO A 1 83 ? -7.157 5.404 3.206 1.00 95.25 83 PRO A N 1
ATOM 637 C CA . PRO A 1 83 ? -5.879 6.044 3.490 1.00 95.25 83 PRO A CA 1
ATOM 638 C C . PRO A 1 83 ? -5.004 6.195 2.238 1.00 95.25 83 PRO A C 1
ATOM 640 O O . PRO A 1 83 ? -5.361 5.798 1.124 1.00 95.25 83 PRO A O 1
ATOM 643 N N . GLN A 1 84 ? -3.823 6.775 2.439 1.00 95.31 84 GLN A N 1
ATOM 644 C CA . GLN A 1 84 ? -2.736 6.772 1.468 1.00 95.31 84 GLN A CA 1
ATOM 645 C C . GLN A 1 84 ? -1.792 5.605 1.759 1.00 95.31 84 GLN A C 1
ATOM 647 O O . GLN A 1 84 ? -1.352 5.417 2.888 1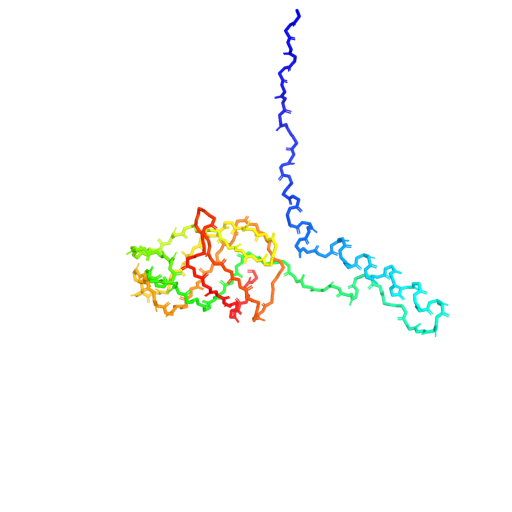.00 95.31 84 GLN A O 1
ATOM 652 N N . PHE A 1 85 ? -1.460 4.833 0.735 1.00 95.25 85 PHE A N 1
ATOM 653 C CA . PHE A 1 85 ? -0.478 3.762 0.792 1.00 95.25 85 PHE A CA 1
ATOM 654 C C . PHE A 1 85 ? 0.833 4.276 0.224 1.00 95.25 85 PHE A C 1
ATOM 656 O O . PHE A 1 85 ? 0.924 4.623 -0.955 1.00 95.25 85 PHE A O 1
ATOM 663 N N . TYR A 1 86 ? 1.844 4.339 1.078 1.00 93.12 86 TYR A N 1
ATOM 664 C CA . TYR A 1 86 ? 3.181 4.744 0.704 1.00 93.12 86 TYR A CA 1
ATOM 665 C C . TYR A 1 86 ? 3.978 3.529 0.247 1.00 93.12 86 TYR A C 1
ATOM 667 O O . TYR A 1 86 ? 4.464 2.733 1.057 1.00 93.12 86 TYR A O 1
ATOM 675 N N . PHE A 1 87 ? 4.133 3.413 -1.066 1.00 90.31 87 PHE A N 1
ATOM 676 C CA . PHE A 1 87 ? 5.023 2.447 -1.689 1.00 90.31 87 PHE A CA 1
ATOM 677 C C . PHE A 1 87 ? 6.311 3.165 -2.065 1.00 90.31 87 PHE A C 1
ATOM 679 O O . PHE A 1 87 ? 6.293 4.045 -2.924 1.00 90.31 87 PHE A O 1
ATOM 686 N N . ARG A 1 88 ? 7.437 2.761 -1.461 1.00 86.94 88 ARG A N 1
ATOM 687 C CA . ARG A 1 88 ? 8.815 3.271 -1.660 1.00 86.94 88 ARG A CA 1
ATOM 688 C C . ARG A 1 88 ? 8.974 4.802 -1.628 1.00 86.94 88 ARG A C 1
ATOM 690 O O . ARG A 1 88 ? 9.593 5.321 -0.710 1.00 86.94 88 ARG A O 1
ATOM 697 N N . THR A 1 89 ? 8.479 5.501 -2.647 1.00 80.88 89 THR A N 1
ATOM 698 C CA . THR A 1 89 ? 8.634 6.939 -2.921 1.00 80.88 89 THR A CA 1
ATOM 699 C C . THR A 1 89 ? 7.311 7.668 -3.160 1.00 80.88 89 THR A C 1
ATOM 701 O O . THR A 1 89 ? 7.326 8.866 -3.439 1.00 80.88 89 THR A O 1
ATOM 704 N N . THR A 1 90 ? 6.169 6.975 -3.169 1.00 82.38 90 THR A N 1
ATOM 705 C CA . THR A 1 90 ? 4.903 7.553 -3.640 1.00 82.38 90 THR A CA 1
ATOM 706 C C . THR A 1 90 ? 3.734 7.126 -2.773 1.00 82.38 90 THR A C 1
ATOM 708 O O . THR A 1 90 ? 3.572 5.947 -2.472 1.00 82.38 90 THR A O 1
ATOM 711 N N . ASP A 1 91 ? 2.913 8.111 -2.413 1.00 90.25 91 ASP A N 1
ATOM 712 C CA . ASP A 1 91 ? 1.622 7.922 -1.765 1.00 90.25 91 ASP A CA 1
ATOM 713 C C . ASP A 1 91 ? 0.536 7.696 -2.827 1.00 90.25 91 ASP A C 1
ATOM 715 O O . ASP A 1 91 ? 0.350 8.519 -3.729 1.00 90.25 91 ASP A O 1
ATOM 719 N N . VAL A 1 92 ? -0.203 6.594 -2.714 1.00 92.00 92 VAL A N 1
ATOM 720 C CA . VAL A 1 92 ? -1.361 6.289 -3.564 1.00 92.00 92 VAL A CA 1
ATOM 721 C C . VAL A 1 92 ? -2.564 5.999 -2.689 1.00 92.00 92 VAL A C 1
ATOM 723 O O . VAL A 1 92 ? -2.510 5.152 -1.807 1.00 92.00 92 VAL A O 1
ATOM 726 N N . THR A 1 93 ? -3.674 6.695 -2.920 1.00 94.44 93 THR A N 1
ATOM 727 C CA . THR A 1 93 ? -4.916 6.409 -2.196 1.00 94.44 93 THR A CA 1
ATOM 728 C C . THR A 1 93 ? -5.428 5.011 -2.542 1.00 94.44 93 THR A C 1
ATOM 730 O O . THR A 1 93 ? -5.430 4.606 -3.704 1.00 94.44 93 THR A O 1
ATOM 733 N N . GLY A 1 94 ? -5.904 4.279 -1.545 1.00 94.94 94 GLY A N 1
ATOM 734 C CA . GLY A 1 94 ? -6.557 2.992 -1.757 1.00 94.94 94 GLY A CA 1
ATOM 735 C C . GLY A 1 94 ? -7.754 2.832 -0.842 1.00 94.94 94 GLY A C 1
ATOM 736 O O . GLY A 1 94 ? -7.832 3.499 0.185 1.00 94.94 94 GLY A O 1
ATOM 737 N N . ALA A 1 95 ? -8.694 1.981 -1.228 1.00 95.12 95 ALA A N 1
ATOM 738 C CA . ALA A 1 95 ? -9.783 1.546 -0.370 1.00 95.12 95 ALA A CA 1
ATOM 739 C C . ALA A 1 95 ? -9.420 0.209 0.276 1.00 95.12 95 ALA A C 1
ATOM 741 O O . ALA A 1 95 ? -8.931 -0.695 -0.400 1.00 95.12 95 ALA A O 1
ATOM 742 N N . ILE A 1 96 ? -9.670 0.101 1.577 1.00 94.44 96 ILE A N 1
ATOM 743 C CA . ILE A 1 96 ? -9.478 -1.130 2.340 1.00 94.44 96 ILE A CA 1
ATOM 744 C C . ILE A 1 96 ? -10.794 -1.894 2.399 1.00 94.44 96 ILE A C 1
ATOM 746 O O . ILE A 1 96 ? -11.838 -1.316 2.722 1.00 94.44 96 ILE A O 1
ATOM 750 N N . LYS A 1 97 ? -10.713 -3.198 2.141 1.00 93.88 97 LYS A N 1
ATOM 751 C CA . LYS A 1 97 ? -11.762 -4.171 2.403 1.00 93.88 97 LYS A CA 1
ATOM 752 C C . LYS A 1 97 ? -11.294 -5.152 3.476 1.00 93.88 97 LYS A C 1
ATOM 754 O O . LYS A 1 97 ? -10.327 -5.883 3.277 1.00 93.88 97 LYS A O 1
ATOM 759 N N . LEU A 1 98 ? -11.983 -5.140 4.614 1.00 92.88 98 LEU A N 1
ATOM 760 C CA . LEU A 1 98 ? -11.754 -6.089 5.707 1.00 92.88 98 LEU A CA 1
ATOM 761 C C . LEU A 1 98 ? -12.374 -7.456 5.376 1.00 92.88 98 LEU A C 1
ATOM 763 O O . LEU A 1 98 ? -13.293 -7.531 4.554 1.00 92.88 98 LEU A O 1
ATOM 767 N N . GLN A 1 99 ? -11.866 -8.520 6.004 1.00 88.50 99 GLN A N 1
ATOM 768 C CA . GLN A 1 99 ? -12.426 -9.869 5.873 1.00 88.50 99 GLN A CA 1
ATOM 769 C C . GLN A 1 99 ? -13.837 -9.963 6.475 1.00 88.50 99 GLN A C 1
ATOM 771 O O . GLN A 1 99 ? -14.206 -9.198 7.371 1.00 88.50 99 GLN A O 1
ATOM 776 N N . ASP A 1 100 ? -14.628 -10.918 5.982 1.00 84.06 100 ASP A N 1
ATOM 777 C CA . ASP A 1 100 ? -15.994 -11.139 6.453 1.00 84.06 100 ASP A CA 1
ATOM 778 C C . ASP A 1 100 ? -15.994 -11.500 7.949 1.00 84.06 100 ASP A C 1
ATOM 780 O O . ASP A 1 100 ? -15.318 -12.430 8.383 1.00 84.06 100 ASP A O 1
ATOM 784 N N . GLY A 1 101 ? -16.746 -10.738 8.746 1.00 82.69 101 GLY A N 1
ATOM 785 C CA . GLY A 1 101 ? -16.793 -10.868 10.208 1.00 82.69 101 GLY A CA 1
ATOM 786 C C . GLY A 1 101 ? -15.894 -9.891 10.973 1.00 82.69 101 GLY A C 1
ATOM 787 O O . GLY A 1 101 ? -16.067 -9.748 12.182 1.00 82.69 101 GLY A O 1
ATOM 788 N N . VAL A 1 102 ? -14.997 -9.164 10.296 1.00 85.62 102 VAL A N 1
ATOM 789 C CA . VAL A 1 102 ? -14.203 -8.085 10.904 1.00 85.62 102 VAL A CA 1
ATOM 790 C C . VAL A 1 102 ? -14.845 -6.738 10.579 1.00 85.62 102 VAL A C 1
ATOM 792 O O . VAL A 1 102 ? -14.692 -6.195 9.485 1.00 85.62 102 VAL A O 1
ATOM 795 N N . GLU A 1 103 ? -15.585 -6.183 11.538 1.00 86.12 103 GLU A N 1
ATOM 796 C CA . GLU A 1 103 ? -16.262 -4.893 11.350 1.00 86.12 103 GLU A CA 1
ATOM 797 C C . GLU A 1 103 ? -15.321 -3.697 11.533 1.00 86.12 103 GLU A C 1
ATOM 799 O O . GLU A 1 103 ? -15.437 -2.692 10.825 1.00 86.12 103 GLU A O 1
ATOM 804 N N . MET A 1 104 ? -14.384 -3.805 12.475 1.00 91.31 104 MET A N 1
ATOM 805 C CA . MET A 1 104 ? -13.483 -2.726 12.868 1.00 91.31 104 MET A CA 1
ATOM 806 C C . MET A 1 104 ? -12.095 -3.252 13.221 1.00 91.31 104 MET A C 1
ATOM 808 O O . MET A 1 104 ? -11.956 -4.388 13.667 1.00 91.31 104 MET A O 1
ATOM 812 N N . VAL A 1 105 ? -11.086 -2.398 13.050 1.00 93.94 105 VAL A N 1
ATOM 813 C CA . VAL A 1 105 ? -9.690 -2.691 13.399 1.00 93.94 105 VAL A CA 1
ATOM 814 C C . VAL A 1 105 ? -9.198 -1.684 14.428 1.00 93.94 105 VAL A C 1
ATOM 816 O O . VAL A 1 105 ? -9.322 -0.470 14.208 1.00 93.94 105 VAL A O 1
ATOM 819 N N . MET A 1 106 ? -8.649 -2.173 15.541 1.00 94.38 106 MET A N 1
ATOM 820 C CA . MET A 1 106 ? -8.151 -1.331 16.625 1.00 94.38 106 MET A CA 1
ATOM 821 C C . MET A 1 106 ? -6.676 -0.953 16.408 1.00 94.38 106 MET A C 1
ATOM 823 O O . MET A 1 106 ? -5.911 -1.702 15.796 1.00 94.38 106 MET A O 1
ATOM 827 N N . PRO A 1 107 ? -6.236 0.216 16.907 1.00 95.38 107 PRO A N 1
ATOM 828 C CA . PRO A 1 107 ? -4.811 0.532 16.989 1.00 95.38 107 PRO A CA 1
ATOM 829 C C . PRO A 1 107 ? -4.061 -0.521 17.821 1.00 95.38 107 PRO A C 1
ATOM 831 O O . PRO A 1 107 ? -4.452 -0.783 18.957 1.00 95.38 107 PRO A O 1
ATOM 834 N N . GLY A 1 108 ? -2.978 -1.081 17.279 1.00 93.94 108 GLY A N 1
ATOM 835 C CA . GLY A 1 108 ? -2.203 -2.176 17.875 1.00 93.94 108 GLY A CA 1
ATOM 836 C C . GLY A 1 108 ? -2.514 -3.567 17.303 1.00 93.94 108 GLY A C 1
ATOM 837 O O . GLY A 1 108 ? -1.804 -4.519 17.626 1.00 93.94 108 GLY A O 1
ATOM 838 N N . ASP A 1 109 ? -3.534 -3.702 16.452 1.00 94.94 109 ASP A N 1
ATOM 839 C CA . ASP A 1 109 ? -3.904 -4.993 15.867 1.00 94.94 109 ASP A CA 1
ATOM 840 C C . ASP A 1 109 ? -3.047 -5.359 14.647 1.00 94.94 109 ASP A C 1
ATOM 842 O O . ASP A 1 109 ? -2.605 -4.503 13.874 1.00 94.94 109 ASP A O 1
ATOM 846 N N . ASN A 1 110 ? -2.891 -6.667 14.433 1.00 94.56 110 ASN A N 1
ATOM 847 C CA . ASN A 1 110 ? -2.438 -7.239 13.168 1.00 94.56 110 ASN A CA 1
ATOM 848 C C . ASN A 1 110 ? -3.644 -7.808 12.429 1.00 94.56 110 ASN A C 1
ATOM 850 O O . ASN A 1 110 ? -4.369 -8.634 12.986 1.00 94.56 110 ASN A O 1
ATOM 854 N N . VAL A 1 111 ? -3.857 -7.383 11.187 1.00 94.06 111 VAL A N 1
ATOM 855 C CA . VAL A 1 111 ? -5.015 -7.795 10.392 1.00 94.06 111 VAL A CA 1
ATOM 856 C C . VAL A 1 111 ? -4.632 -8.115 8.955 1.00 94.06 111 VAL A C 1
ATOM 858 O O . VAL A 1 111 ? -3.747 -7.490 8.369 1.00 94.06 111 VAL A O 1
ATOM 861 N N . GLU A 1 112 ? -5.357 -9.058 8.370 1.00 94.50 112 GLU A N 1
ATOM 862 C CA . GLU A 1 112 ? -5.353 -9.302 6.933 1.00 94.50 112 GLU A CA 1
ATOM 863 C C . GLU A 1 112 ? -6.443 -8.460 6.263 1.00 94.50 112 GLU A C 1
ATOM 865 O O . GLU A 1 112 ? -7.586 -8.399 6.728 1.00 94.50 112 GLU A O 1
ATOM 870 N N . MET A 1 113 ? -6.105 -7.800 5.157 1.00 94.38 113 MET A N 1
ATOM 871 C CA . MET A 1 113 ? -7.049 -6.981 4.399 1.00 94.38 113 MET A CA 1
ATOM 872 C C . MET A 1 113 ? -6.761 -7.009 2.900 1.00 94.38 113 MET A C 1
ATOM 874 O O . MET A 1 113 ? -5.610 -7.125 2.476 1.00 94.38 113 MET A O 1
ATOM 878 N N . SER A 1 114 ? -7.806 -6.823 2.097 1.00 95.44 114 SER A N 1
ATOM 879 C CA . SER A 1 114 ? -7.674 -6.580 0.660 1.00 95.44 114 SER A CA 1
ATOM 880 C C . SER A 1 114 ? -7.659 -5.076 0.390 1.00 95.44 114 SER A C 1
ATOM 882 O O . SER A 1 114 ? -8.455 -4.322 0.955 1.00 95.44 114 SER A O 1
ATOM 884 N N . VAL A 1 115 ? -6.777 -4.623 -0.495 1.00 95.75 115 VAL A N 1
ATOM 885 C CA . VAL A 1 115 ? -6.612 -3.210 -0.852 1.00 95.75 115 VAL A CA 1
ATOM 886 C C . VAL A 1 115 ? -6.850 -3.015 -2.345 1.00 95.75 115 VAL A C 1
ATOM 888 O O . VAL A 1 115 ? -6.335 -3.765 -3.172 1.00 95.75 115 VAL A O 1
ATOM 891 N N . GLU A 1 116 ? -7.603 -1.969 -2.691 1.00 95.69 116 GLU A N 1
ATOM 892 C CA . GLU A 1 116 ? -7.803 -1.509 -4.067 1.00 95.69 116 GLU A CA 1
ATOM 893 C C . GLU A 1 116 ? -7.283 -0.073 -4.229 1.00 95.69 116 GLU A C 1
ATOM 895 O O . GLU A 1 116 ? -7.854 0.881 -3.696 1.00 95.69 116 GLU A O 1
ATOM 900 N N . LEU A 1 117 ? -6.180 0.083 -4.959 1.00 94.62 117 LEU A N 1
ATOM 901 C CA . LEU A 1 117 ? -5.539 1.365 -5.249 1.00 94.62 117 LEU A CA 1
ATOM 902 C C . LEU A 1 117 ? -6.246 2.104 -6.387 1.00 94.62 117 LEU A C 1
ATOM 904 O O . LEU A 1 117 ? -6.645 1.506 -7.385 1.00 94.62 117 LEU A O 1
ATOM 908 N N . ILE A 1 118 ? -6.310 3.436 -6.289 1.00 94.25 118 ILE A N 1
ATOM 909 C CA . ILE A 1 118 ? -6.882 4.278 -7.356 1.00 94.25 118 ILE A CA 1
ATOM 910 C C . ILE A 1 118 ? -5.987 4.367 -8.601 1.00 94.25 118 ILE A C 1
ATOM 912 O O . ILE A 1 118 ? -6.466 4.701 -9.681 1.00 94.25 118 ILE A O 1
ATOM 916 N N . HIS A 1 119 ? -4.688 4.106 -8.446 1.00 88.50 119 HIS A N 1
ATOM 917 C CA . HIS A 1 119 ? -3.711 4.088 -9.529 1.00 88.50 119 HIS A CA 1
ATOM 918 C C . HIS A 1 119 ? -2.853 2.825 -9.416 1.00 88.50 119 HIS A C 1
ATOM 920 O O . HIS A 1 119 ? -2.531 2.417 -8.297 1.00 88.50 119 HIS A O 1
ATOM 926 N N . PRO A 1 120 ? -2.462 2.222 -10.549 1.00 88.75 120 PRO A N 1
ATOM 927 C CA . PRO A 1 120 ? -1.631 1.029 -10.548 1.00 88.75 120 PRO A CA 1
ATOM 928 C C . PRO A 1 120 ? -0.232 1.299 -9.983 1.00 88.75 120 PRO A C 1
ATOM 930 O O . PRO A 1 120 ? 0.375 2.335 -10.267 1.00 88.75 120 PRO A O 1
ATOM 933 N N . ILE A 1 121 ? 0.290 0.334 -9.226 1.00 88.44 121 ILE A N 1
ATOM 934 C CA . ILE A 1 121 ? 1.640 0.338 -8.655 1.00 88.44 121 ILE A CA 1
ATOM 935 C C . ILE A 1 121 ? 2.329 -0.989 -8.958 1.00 88.44 121 ILE A C 1
ATOM 937 O O . ILE A 1 121 ? 1.730 -2.053 -8.833 1.00 88.44 121 ILE A O 1
ATOM 941 N N . ALA A 1 122 ? 3.596 -0.922 -9.364 1.00 86.19 122 ALA A N 1
ATOM 942 C CA . ALA A 1 122 ? 4.425 -2.105 -9.554 1.00 86.19 122 ALA A CA 1
ATOM 943 C C . ALA A 1 122 ? 4.734 -2.747 -8.199 1.00 86.19 122 ALA A C 1
ATOM 945 O O . ALA A 1 122 ? 5.387 -2.133 -7.348 1.00 86.19 122 ALA A O 1
ATOM 946 N N . MET A 1 123 ? 4.250 -3.968 -7.997 1.00 87.69 123 MET A N 1
ATOM 947 C CA . MET A 1 123 ? 4.387 -4.674 -6.729 1.00 87.69 123 MET A CA 1
ATOM 948 C C . MET A 1 123 ? 4.481 -6.183 -6.937 1.00 87.69 123 MET A C 1
ATOM 950 O O . MET A 1 123 ? 3.843 -6.725 -7.833 1.00 87.69 123 MET A O 1
ATOM 954 N N . ASP A 1 124 ? 5.223 -6.828 -6.043 1.00 89.69 124 ASP A N 1
ATOM 955 C CA . ASP A 1 124 ? 5.330 -8.279 -5.913 1.00 89.69 124 ASP A CA 1
ATOM 956 C C . ASP A 1 124 ? 5.007 -8.683 -4.465 1.00 89.69 124 ASP A C 1
ATOM 958 O O . ASP A 1 124 ? 5.111 -7.845 -3.554 1.00 89.69 124 ASP A O 1
ATOM 962 N N . PRO A 1 125 ? 4.650 -9.956 -4.214 1.00 93.06 125 PRO A N 1
ATOM 963 C CA . PRO A 1 125 ? 4.532 -10.479 -2.858 1.00 93.06 125 PRO A CA 1
ATOM 964 C C . PRO A 1 125 ? 5.810 -10.224 -2.044 1.00 93.06 125 PRO A C 1
ATOM 966 O O . PRO A 1 125 ? 6.927 -10.367 -2.539 1.00 93.06 125 PRO A O 1
ATOM 969 N N . GLY A 1 126 ? 5.648 -9.826 -0.785 1.00 92.94 126 GLY A N 1
ATOM 970 C CA . GLY A 1 126 ? 6.731 -9.433 0.116 1.00 92.94 126 GLY A CA 1
ATOM 971 C C . GLY A 1 126 ? 7.089 -7.943 0.074 1.00 92.94 126 GLY A C 1
ATOM 972 O O . GLY A 1 126 ? 7.863 -7.484 0.921 1.00 92.94 126 GLY A O 1
ATOM 973 N N . LEU A 1 127 ? 6.529 -7.155 -0.854 1.00 92.19 127 LEU A N 1
ATOM 974 C CA . LEU A 1 127 ? 6.754 -5.711 -0.873 1.00 92.19 127 LEU A CA 1
ATOM 975 C C . LEU A 1 127 ? 6.167 -5.061 0.386 1.00 92.19 127 LEU A C 1
ATOM 977 O O . LEU A 1 127 ? 4.978 -5.179 0.674 1.00 92.19 127 LEU A O 1
ATOM 981 N N . ARG A 1 128 ? 7.009 -4.334 1.124 1.00 95.06 128 ARG A N 1
ATOM 982 C CA . ARG A 1 128 ? 6.590 -3.565 2.299 1.00 95.06 128 ARG A CA 1
ATOM 983 C C . ARG A 1 128 ? 6.054 -2.197 1.900 1.00 95.06 128 ARG A C 1
ATOM 985 O O . ARG A 1 128 ? 6.592 -1.547 1.000 1.00 95.06 128 ARG A O 1
ATOM 992 N N . PHE A 1 129 ? 5.047 -1.737 2.625 1.00 95.56 129 PHE A N 1
ATOM 993 C CA . PHE A 1 129 ? 4.449 -0.418 2.462 1.00 95.56 129 PHE A CA 1
ATOM 994 C C . PHE A 1 129 ? 4.056 0.169 3.818 1.00 95.56 129 PHE A C 1
ATOM 996 O O . PHE A 1 129 ? 3.959 -0.535 4.824 1.00 95.56 129 PHE A O 1
ATOM 1003 N N . ALA A 1 130 ? 3.828 1.478 3.842 1.00 96.12 130 ALA A N 1
ATOM 1004 C CA . ALA A 1 130 ? 3.273 2.164 5.002 1.00 96.12 130 ALA A CA 1
ATOM 1005 C C . ALA A 1 130 ? 1.872 2.687 4.681 1.00 96.12 130 ALA A C 1
ATOM 1007 O O . ALA A 1 130 ? 1.610 3.134 3.567 1.00 96.12 130 ALA A O 1
ATOM 1008 N N . ILE A 1 131 ? 0.978 2.659 5.661 1.00 96.25 131 ILE A N 1
ATOM 1009 C CA . ILE A 1 131 ? -0.342 3.282 5.573 1.00 96.25 131 ILE A CA 1
ATOM 1010 C C . ILE A 1 131 ? -0.243 4.644 6.240 1.00 96.25 131 ILE A C 1
ATOM 1012 O O . ILE A 1 131 ? 0.243 4.757 7.367 1.00 96.25 131 ILE A O 1
ATOM 1016 N N . ARG A 1 132 ? -0.681 5.685 5.539 1.00 93.88 132 ARG A N 1
ATOM 1017 C CA . ARG A 1 132 ? -0.557 7.073 5.966 1.00 93.88 132 ARG A CA 1
ATOM 1018 C C . ARG A 1 132 ? -1.887 7.805 5.891 1.00 93.88 132 ARG A C 1
ATOM 1020 O O . ARG A 1 132 ? -2.671 7.638 4.958 1.00 93.88 132 ARG A O 1
ATOM 1027 N N . GLU A 1 133 ? -2.104 8.679 6.863 1.00 89.50 133 GLU A N 1
ATOM 1028 C CA . GLU A 1 133 ? -3.237 9.597 6.921 1.00 89.50 133 GLU A CA 1
ATOM 1029 C C . GLU A 1 133 ? -2.729 10.989 7.294 1.00 89.50 133 GLU A C 1
ATOM 1031 O O . GLU A 1 133 ? -1.999 11.156 8.271 1.00 89.50 133 GLU A O 1
ATOM 1036 N N . GLY A 1 134 ? -3.056 12.000 6.482 1.00 83.00 134 GLY A N 1
ATOM 1037 C CA . GLY A 1 134 ? -2.616 13.378 6.734 1.00 83.00 134 GLY A CA 1
ATOM 1038 C C . GLY A 1 134 ? -1.091 13.531 6.858 1.00 83.00 134 GLY A C 1
ATOM 1039 O O . GLY A 1 134 ? -0.617 14.373 7.615 1.00 83.00 134 GLY A O 1
ATOM 1040 N N . GLY A 1 135 ? -0.320 12.681 6.170 1.00 80.12 135 GLY A N 1
ATOM 1041 C CA . GLY A 1 135 ? 1.145 12.661 6.219 1.00 80.12 135 GLY A CA 1
ATOM 1042 C C . GLY A 1 135 ? 1.759 11.888 7.394 1.00 80.12 135 GLY A C 1
ATOM 1043 O O . GLY A 1 135 ? 2.979 11.702 7.396 1.00 80.12 135 GLY A O 1
ATOM 1044 N N . ARG A 1 136 ? 0.957 11.390 8.344 1.00 89.44 136 ARG A N 1
ATOM 1045 C CA . ARG A 1 136 ? 1.404 10.549 9.469 1.00 89.44 136 ARG A CA 1
ATOM 1046 C C . ARG A 1 136 ? 1.259 9.072 9.134 1.00 89.44 136 ARG A C 1
ATOM 1048 O O . ARG A 1 136 ? 0.282 8.694 8.497 1.00 89.44 136 ARG A O 1
ATOM 1055 N N . THR A 1 137 ? 2.202 8.248 9.575 1.00 94.31 137 THR A N 1
ATOM 1056 C CA . THR A 1 137 ? 2.099 6.790 9.446 1.00 94.31 137 THR A CA 1
ATOM 1057 C C . THR A 1 137 ? 1.152 6.251 10.509 1.00 94.31 137 THR A C 1
ATOM 1059 O O . THR A 1 137 ? 1.307 6.559 11.684 1.00 94.31 137 THR A O 1
ATOM 1062 N N . VAL A 1 138 ? 0.170 5.462 10.086 1.00 95.44 138 VAL A N 1
ATOM 1063 C CA . VAL A 1 138 ? -0.849 4.845 10.949 1.00 95.44 138 VAL A CA 1
ATOM 1064 C C . VAL A 1 138 ? -0.792 3.318 10.932 1.00 95.44 138 VAL A C 1
ATOM 1066 O O . VAL A 1 138 ? -1.417 2.673 11.765 1.00 95.44 138 VAL A O 1
ATOM 1069 N N . GLY A 1 139 ? -0.029 2.732 10.010 1.00 96.12 139 GLY A N 1
ATOM 1070 C CA . GLY A 1 139 ? 0.186 1.294 9.938 1.00 96.12 139 GLY A CA 1
ATOM 1071 C C . GLY A 1 139 ? 1.350 0.937 9.023 1.00 96.12 139 GLY A C 1
ATOM 1072 O O . GLY A 1 139 ? 1.811 1.760 8.225 1.00 96.12 139 GLY A O 1
ATOM 1073 N N . ALA A 1 140 ? 1.810 -0.299 9.133 1.00 96.88 140 ALA A N 1
ATOM 1074 C CA . ALA A 1 140 ? 2.843 -0.890 8.297 1.00 96.88 140 ALA A CA 1
ATOM 1075 C C . ALA A 1 140 ? 2.333 -2.224 7.760 1.00 96.88 140 ALA A C 1
ATOM 1077 O O . ALA A 1 140 ? 1.731 -2.994 8.500 1.00 96.88 140 ALA A O 1
ATOM 1078 N N . GLY A 1 141 ? 2.564 -2.495 6.480 1.00 96.81 141 GLY A N 1
ATOM 1079 C CA . GLY A 1 141 ? 2.057 -3.704 5.850 1.00 96.81 141 GLY A CA 1
ATOM 1080 C C . GLY A 1 141 ? 3.042 -4.353 4.899 1.00 96.81 141 GLY A C 1
ATOM 1081 O O . GLY A 1 141 ? 4.030 -3.749 4.465 1.00 96.81 141 GLY A O 1
ATOM 1082 N N . VAL A 1 142 ? 2.747 -5.605 4.578 1.00 97.00 142 VAL A N 1
ATOM 1083 C CA . VAL A 1 142 ? 3.446 -6.399 3.574 1.00 97.00 142 VAL A CA 1
ATOM 1084 C C . VAL A 1 142 ? 2.429 -6.985 2.603 1.00 97.00 142 VAL A C 1
ATOM 1086 O O . VAL A 1 142 ? 1.386 -7.496 3.006 1.00 97.00 142 VAL A O 1
ATOM 1089 N N . VAL A 1 143 ? 2.712 -6.878 1.306 1.00 96.12 143 VAL A N 1
ATOM 1090 C CA . VAL A 1 143 ? 1.887 -7.501 0.266 1.00 96.12 143 VAL A CA 1
ATOM 1091 C C . VAL A 1 143 ? 2.002 -9.017 0.415 1.00 96.12 143 VAL A C 1
ATOM 1093 O O . VAL A 1 143 ? 3.084 -9.567 0.228 1.00 96.12 143 VAL A O 1
ATOM 1096 N N . ALA A 1 144 ? 0.906 -9.694 0.743 1.00 95.81 144 ALA A N 1
ATOM 1097 C CA . ALA A 1 144 ? 0.866 -11.149 0.865 1.00 95.81 144 ALA A CA 1
ATOM 1098 C C . ALA A 1 144 ? 0.617 -11.799 -0.502 1.00 95.81 144 ALA A C 1
ATOM 1100 O O . ALA A 1 144 ? 1.286 -12.760 -0.884 1.00 95.81 144 ALA A O 1
ATOM 1101 N N . LYS A 1 145 ? -0.317 -11.238 -1.277 1.00 95.62 145 LYS A N 1
ATOM 1102 C CA . LYS A 1 145 ? -0.694 -11.752 -2.595 1.00 95.62 145 LYS A CA 1
ATOM 1103 C C . LYS A 1 145 ? -1.154 -10.624 -3.506 1.00 95.62 145 LYS A C 1
ATOM 1105 O O . LYS A 1 145 ? -1.930 -9.772 -3.100 1.00 95.62 145 LYS A O 1
ATOM 1110 N N . VAL A 1 146 ? -0.709 -10.643 -4.758 1.00 91.75 146 VAL A N 1
ATOM 1111 C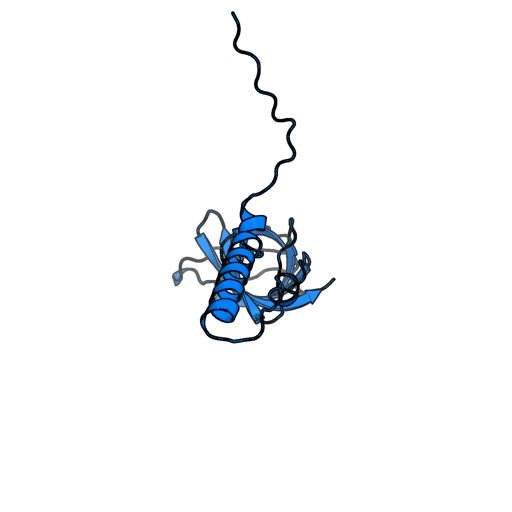 CA . VAL A 1 146 ? -1.203 -9.741 -5.808 1.00 91.75 146 VAL A CA 1
ATOM 1112 C C . VAL A 1 146 ? -2.315 -10.412 -6.597 1.00 91.75 146 VAL A C 1
ATOM 1114 O O . VAL A 1 146 ? -2.220 -11.597 -6.932 1.00 91.75 146 VAL A O 1
ATOM 1117 N N . THR A 1 147 ? -3.346 -9.643 -6.926 1.00 84.69 147 THR A N 1
ATOM 1118 C CA . THR A 1 147 ? -4.490 -10.109 -7.712 1.00 84.69 147 THR A CA 1
ATOM 1119 C C . THR A 1 147 ? -4.556 -9.289 -9.000 1.00 84.69 147 THR A C 1
ATOM 1121 O O . THR A 1 147 ? -4.261 -8.093 -8.999 1.00 84.69 147 THR A O 1
ATOM 1124 N N . ALA A 1 148 ? -4.847 -9.959 -10.119 1.00 59.66 148 ALA A N 1
ATOM 1125 C CA . ALA A 1 148 ? -4.869 -9.348 -11.450 1.00 59.66 148 ALA A CA 1
ATOM 1126 C C . ALA A 1 148 ? -6.031 -8.360 -11.629 1.00 59.66 148 ALA A C 1
ATOM 1128 O O . ALA A 1 148 ? -7.132 -8.633 -11.094 1.00 59.66 148 ALA A O 1
#

Organism: NCBI:txid1776741

Secondary structure (DSSP, 8-state):
-PPPPPP--S----HHHHHHTTTTHHHHHHHHHHHHHHHH--PPPPGGGT--PPEEEEEEEEEEEPPTTTT--SS-EETT---EEEETTEEEEEEEEEPTT--EE-TT-EEEEEEEEEEEEE--TT-EEEEEETTEEEEEEEEEEEE-

Foldseek 3Di:
DDPDDDDPPDPDDDVQQVVQDDPVPLVVVLVVQVVCCVPPNDDRDDSCVVDDFDWAFKFKKKKQFAAVVSVADPDKDFAQDWFWKAFPRDTWIKGKGFDPPDGIDHHGDIGMIMIGTPDIHRDDFQRKIFTDDPRDTGMIITGHGTDD

Sequence (148 aa):
MAKAKFERNKPHVNVGTIGHVDHGKTTLTAAIATICAKTYGGEAKDYSQIDSIKPHTKFDAEVYVLSKEEGGRHTPFLNGYRPQFYFRTTDVTGAIKLQDGVEMVMPGDNVEMSVELIHPIAMDPGLRFAIREGGRTVGAGVVAKVTA

Radius of gyration: 20.11 Å; chains: 1; bounding box: 53×56×45 Å